Protein AF-A0A239WXR9-F1 (afdb_monomer_lite)

Foldseek 3Di:
DVVVQVVCVVVVHDDDDPDPDDPQDAQDPVQDQCDVQAHPPVSNVCSCVSHVCPPDDDCQVVCVVPHHDPDGQCDDPNDRDDPDD

Organism: Streptococcus acidominimus (NCBI:txid1326)

Secondary structure (DSSP, 8-state):
-HHHHHHHHHTT-----------PPPP-TTS-TT-TTTS-HHHHHHHHHHHT-TT---HHHHHTTT--------EETTEE-----

Structure (mmCIF, N/CA/C/O backbone):
data_AF-A0A239WXR9-F1
#
_entry.id   AF-A0A239WXR9-F1
#
loop_
_atom_site.group_PDB
_atom_site.id
_atom_site.type_symbol
_atom_site.label_atom_id
_atom_site.label_alt_id
_atom_site.label_comp_id
_atom_site.label_asym_id
_atom_site.label_entity_id
_atom_site.label_seq_id
_atom_site.pdbx_PDB_ins_code
_atom_site.Cartn_x
_atom_site.Cartn_y
_atom_site.Cartn_z
_atom_site.occupancy
_atom_site.B_iso_or_equiv
_atom_site.auth_seq_id
_atom_site.auth_comp_id
_atom_site.auth_asym_id
_atom_site.auth_atom_id
_atom_site.pdbx_PDB_model_num
ATOM 1 N N . MET A 1 1 ? -12.940 -7.885 27.146 1.00 63.72 1 MET A N 1
ATOM 2 C CA . MET A 1 1 ? -13.007 -6.443 26.819 1.00 63.72 1 MET A CA 1
ATOM 3 C C . MET A 1 1 ? -13.831 -6.185 25.555 1.00 63.72 1 MET A C 1
ATOM 5 O O . MET A 1 1 ? -14.871 -5.554 25.672 1.00 63.72 1 MET A O 1
ATOM 9 N N . VAL A 1 2 ? -13.472 -6.766 24.399 1.00 80.94 2 VAL A N 1
ATOM 10 C CA . VAL A 1 2 ? -14.214 -6.593 23.127 1.00 80.94 2 VAL A CA 1
ATOM 11 C C . VAL A 1 2 ? -15.673 -7.068 23.198 1.00 80.94 2 VAL A C 1
ATOM 13 O O . VAL A 1 2 ? -16.562 -6.321 22.814 1.00 80.94 2 VAL A O 1
ATOM 16 N N . ARG A 1 3 ? -15.959 -8.252 23.766 1.00 87.50 3 ARG A N 1
ATOM 17 C CA . ARG A 1 3 ? -17.346 -8.765 23.890 1.00 87.50 3 ARG A CA 1
ATOM 18 C C . ARG A 1 3 ? -18.290 -7.794 24.611 1.00 87.50 3 ARG A C 1
ATOM 20 O O . ARG A 1 3 ? -19.350 -7.481 24.089 1.00 87.50 3 ARG A O 1
ATOM 27 N N . LYS A 1 4 ? -17.857 -7.238 25.745 1.00 90.12 4 LYS A N 1
ATOM 28 C CA . LYS A 1 4 ? -18.637 -6.262 26.523 1.00 90.12 4 LYS A CA 1
ATOM 29 C C . LYS A 1 4 ? -18.829 -4.935 25.777 1.00 90.12 4 LYS A C 1
ATOM 31 O O . LYS A 1 4 ? -19.886 -4.326 25.880 1.00 90.12 4 LYS A O 1
ATOM 36 N N . ALA A 1 5 ? -17.829 -4.488 25.012 1.00 91.25 5 ALA A N 1
ATOM 37 C CA . ALA A 1 5 ? -17.972 -3.318 24.144 1.00 91.25 5 ALA A CA 1
ATOM 38 C C . ALA A 1 5 ? -18.984 -3.576 23.012 1.00 91.25 5 ALA A C 1
ATOM 40 O O . ALA A 1 5 ? -19.828 -2.730 22.740 1.00 91.25 5 ALA A O 1
ATOM 41 N N . VAL A 1 6 ? -18.970 -4.769 22.411 1.00 94.19 6 VAL A N 1
ATOM 42 C CA . VAL A 1 6 ? -19.957 -5.175 21.397 1.00 94.19 6 VAL A CA 1
ATOM 43 C C . VAL A 1 6 ? -21.369 -5.243 21.987 1.00 94.19 6 VAL A C 1
ATOM 45 O O . VAL A 1 6 ? -22.304 -4.734 21.379 1.00 94.19 6 VAL A O 1
ATOM 48 N N . GLU A 1 7 ? -21.538 -5.828 23.174 1.00 95.94 7 GLU A N 1
ATOM 49 C CA . GLU A 1 7 ? -22.823 -5.878 23.888 1.00 95.94 7 GLU A CA 1
ATOM 50 C C . GLU A 1 7 ? -23.351 -4.478 24.225 1.00 95.94 7 GLU A C 1
ATOM 52 O O . GLU A 1 7 ? -24.517 -4.184 23.981 1.00 95.94 7 GLU A O 1
ATOM 57 N N . ASN A 1 8 ? -22.490 -3.591 24.731 1.00 96.19 8 ASN A N 1
ATOM 58 C CA . ASN A 1 8 ? -22.852 -2.207 25.032 1.00 96.19 8 ASN A CA 1
ATOM 59 C C . ASN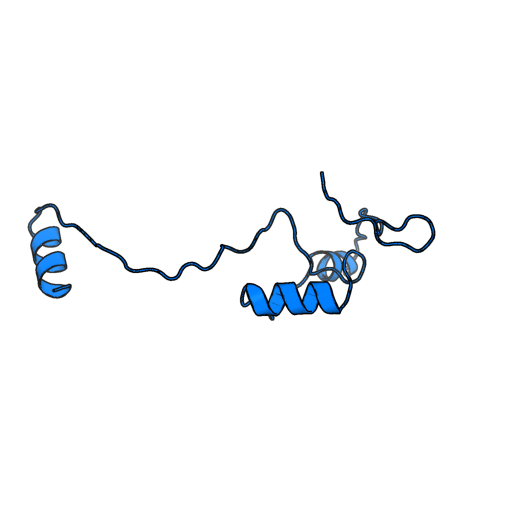 A 1 8 ? -23.249 -1.425 23.771 1.00 96.19 8 ASN A C 1
ATOM 61 O O . ASN A 1 8 ? -24.264 -0.734 23.806 1.00 96.19 8 ASN A O 1
ATOM 65 N N . ASN A 1 9 ? -22.512 -1.580 22.665 1.00 96.12 9 ASN A N 1
ATOM 66 C CA . ASN A 1 9 ? -22.868 -0.982 21.375 1.00 96.12 9 ASN A CA 1
ATOM 67 C C . ASN A 1 9 ? -24.247 -1.479 20.899 1.00 96.12 9 ASN A C 1
ATOM 69 O O . ASN A 1 9 ? -25.133 -0.681 20.607 1.00 96.12 9 ASN A O 1
ATOM 73 N N . LYS A 1 10 ? -24.484 -2.801 20.935 1.00 97.00 10 LYS A N 1
ATOM 74 C CA . LYS A 1 10 ? -25.792 -3.400 20.601 1.00 97.00 10 LYS A CA 1
ATOM 75 C C . LYS A 1 10 ? -26.928 -2.908 21.502 1.00 97.00 10 LYS A C 1
ATOM 77 O O . LYS A 1 10 ? -28.067 -2.843 21.058 1.00 97.00 10 LYS A O 1
ATOM 82 N N . ALA A 1 11 ? -26.625 -2.553 22.748 1.00 97.38 11 ALA A N 1
ATOM 83 C CA . ALA A 1 11 ? -27.567 -1.963 23.695 1.00 97.38 11 ALA A CA 1
ATOM 84 C C . ALA A 1 11 ? -27.732 -0.434 23.538 1.00 97.38 11 ALA A C 1
ATOM 86 O O . ALA A 1 11 ? -28.299 0.204 24.424 1.00 97.38 11 ALA A O 1
ATOM 87 N N . GLY A 1 12 ? -27.216 0.169 22.459 1.00 97.69 12 GLY A N 1
ATOM 88 C CA . GLY A 1 12 ? -27.325 1.604 22.176 1.00 97.69 12 GLY A CA 1
ATOM 89 C C . GLY A 1 12 ? -26.410 2.494 23.021 1.00 97.69 12 GLY A C 1
ATOM 90 O O . GLY A 1 12 ? -26.590 3.709 23.046 1.00 97.69 12 GLY A O 1
ATOM 91 N N . LYS A 1 13 ? -25.436 1.918 23.737 1.00 97.69 13 LYS A N 1
ATOM 92 C CA . LYS A 1 13 ? -24.469 2.679 24.537 1.00 97.69 13 LYS A CA 1
ATOM 93 C C . LYS A 1 13 ? -23.248 3.031 23.694 1.00 97.69 13 LYS A C 1
ATOM 95 O O . LYS A 1 13 ? -22.705 2.179 22.993 1.00 97.69 13 LYS A O 1
ATOM 100 N N . THR A 1 14 ? -22.760 4.259 23.841 1.00 96.50 14 THR A N 1
ATOM 101 C CA . THR A 1 14 ? -21.486 4.695 23.257 1.00 96.50 14 THR A CA 1
ATOM 102 C C . THR A 1 14 ? -20.325 3.866 23.800 1.00 96.50 14 THR A C 1
ATOM 104 O O . THR A 1 14 ? -20.268 3.549 24.991 1.00 96.50 14 THR A O 1
ATOM 107 N N . VAL A 1 15 ? -19.377 3.537 22.927 1.00 96.06 15 VAL A N 1
ATOM 108 C CA . VAL A 1 15 ? -18.168 2.781 23.264 1.00 96.06 15 VAL A CA 1
ATOM 109 C C . VAL A 1 15 ? -16.937 3.434 22.649 1.00 96.06 15 VAL A C 1
ATOM 111 O O . VAL A 1 15 ? -17.038 4.135 21.647 1.00 96.06 15 VAL A O 1
ATOM 114 N N . VAL A 1 16 ? -15.772 3.185 23.248 1.00 94.00 16 VAL A N 1
ATOM 115 C CA . VAL A 1 16 ? -14.471 3.646 22.749 1.00 94.00 16 VAL A CA 1
ATOM 116 C C . VAL A 1 16 ? -1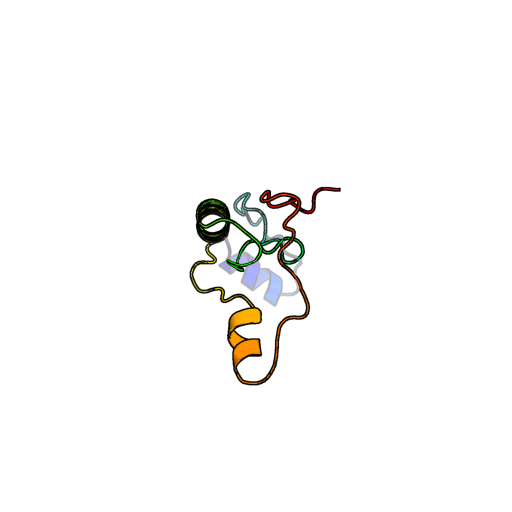3.635 2.431 22.370 1.00 94.00 16 VAL A C 1
ATOM 118 O O . VAL A 1 16 ? -13.544 1.473 23.142 1.00 94.00 16 VAL A O 1
ATOM 121 N N . ILE A 1 17 ? -13.024 2.479 21.188 1.00 92.69 17 ILE A N 1
ATOM 122 C CA . ILE A 1 17 ? -12.026 1.509 20.743 1.00 92.69 17 ILE A CA 1
ATOM 123 C C . ILE A 1 17 ? -10.683 2.231 20.715 1.00 92.69 17 ILE A C 1
ATOM 125 O O . ILE A 1 17 ? -10.452 3.086 19.867 1.00 92.69 17 ILE A O 1
ATOM 129 N N . ASP A 1 18 ? -9.811 1.884 21.655 1.00 94.12 18 ASP A N 1
ATOM 130 C CA . ASP A 1 18 ? -8.427 2.350 21.676 1.00 94.12 18 ASP A CA 1
ATOM 131 C C . ASP A 1 18 ? -7.560 1.364 20.884 1.00 94.12 18 ASP A C 1
ATOM 133 O O . ASP A 1 18 ? -7.025 0.392 21.426 1.00 94.12 18 ASP A O 1
ATOM 137 N N . ALA A 1 19 ? -7.517 1.554 19.565 1.00 92.75 19 ALA A N 1
ATOM 138 C CA . ALA A 1 19 ? -6.742 0.711 18.667 1.00 92.75 19 ALA A CA 1
ATOM 139 C C . ALA A 1 19 ? -5.254 1.089 18.734 1.00 92.75 19 ALA A C 1
ATOM 141 O O . ALA A 1 19 ? -4.852 2.167 18.299 1.00 92.75 19 ALA A O 1
ATOM 142 N N . LYS A 1 20 ? -4.424 0.182 19.256 1.00 95.44 20 LYS A N 1
ATOM 143 C CA . LYS A 1 20 ? -2.962 0.318 19.253 1.00 95.44 20 LYS A CA 1
ATOM 144 C C . LYS A 1 20 ? -2.410 -0.204 17.930 1.00 95.44 20 LYS A C 1
ATOM 146 O O . LYS A 1 20 ? -2.136 -1.393 17.801 1.00 95.44 20 LYS A O 1
ATOM 151 N N . ILE A 1 21 ? -2.341 0.683 16.943 1.00 96.19 21 ILE A N 1
ATOM 152 C CA . ILE A 1 21 ? -1.806 0.378 15.613 1.00 96.19 21 ILE A CA 1
ATOM 153 C C . ILE A 1 21 ? -0.282 0.534 15.579 1.00 96.19 21 ILE A C 1
ATOM 155 O O . ILE A 1 21 ? 0.306 1.190 16.440 1.00 96.19 21 ILE A O 1
ATOM 159 N N . ILE A 1 22 ? 0.336 -0.073 14.571 1.00 95.62 22 ILE A N 1
ATOM 160 C CA . ILE A 1 22 ? 1.749 0.123 14.232 1.00 95.62 22 ILE A CA 1
ATOM 161 C C . ILE A 1 22 ? 1.973 1.504 13.594 1.00 95.62 22 ILE A C 1
ATOM 163 O O . ILE A 1 22 ? 1.021 2.186 13.213 1.00 95.62 22 ILE A O 1
ATOM 167 N N . HIS A 1 23 ? 3.234 1.928 13.496 1.00 95.38 23 HIS A N 1
ATOM 168 C CA . HIS A 1 23 ? 3.618 3.252 12.984 1.00 95.38 23 HIS A CA 1
ATOM 169 C C . HIS A 1 23 ? 3.922 3.270 11.482 1.00 95.38 23 HIS A C 1
ATOM 171 O O . HIS A 1 23 ? 4.519 4.228 10.984 1.00 95.38 23 HIS A O 1
ATOM 177 N N . ASP A 1 24 ? 3.524 2.225 10.766 1.00 96.12 24 ASP A N 1
ATOM 178 C CA . ASP A 1 24 ? 3.859 2.078 9.359 1.00 96.12 24 ASP A CA 1
ATOM 179 C C . ASP A 1 24 ? 3.134 3.129 8.522 1.00 96.12 24 ASP A C 1
ATOM 181 O O . ASP A 1 24 ? 1.943 3.412 8.692 1.00 96.12 24 ASP A O 1
ATOM 185 N N . ARG A 1 25 ? 3.892 3.755 7.619 1.00 92.75 25 ARG A N 1
ATOM 186 C CA . ARG A 1 25 ? 3.348 4.746 6.693 1.00 92.75 25 ARG A CA 1
ATOM 187 C C . ARG A 1 25 ? 2.528 4.005 5.628 1.00 92.75 25 ARG A C 1
ATOM 189 O O . ARG A 1 25 ? 3.059 3.067 5.040 1.00 92.75 25 ARG A O 1
ATOM 196 N N . PRO A 1 26 ? 1.301 4.455 5.307 1.00 94.94 26 PRO A N 1
ATOM 197 C CA . PRO A 1 26 ? 0.569 3.936 4.157 1.00 94.94 26 PRO A CA 1
ATOM 198 C C . PRO A 1 26 ? 1.358 4.081 2.849 1.00 94.94 26 PRO A C 1
ATOM 200 O O . PRO A 1 26 ? 2.155 5.013 2.699 1.00 94.94 26 PRO A O 1
ATOM 203 N N . PHE A 1 27 ? 1.098 3.186 1.896 1.00 94.19 27 PHE A N 1
ATOM 204 C CA . PHE A 1 27 ? 1.737 3.202 0.582 1.00 94.19 27 PHE A CA 1
ATOM 205 C C . PHE A 1 27 ? 1.499 4.546 -0.150 1.00 94.19 27 PHE A C 1
ATOM 207 O O . PHE A 1 27 ? 0.340 4.937 -0.328 1.00 94.19 27 PHE A O 1
ATOM 214 N N . PRO A 1 28 ? 2.558 5.258 -0.582 1.00 91.81 28 PRO A N 1
ATOM 215 C CA . PRO A 1 28 ? 2.445 6.560 -1.237 1.00 91.81 28 PRO A CA 1
ATOM 216 C C . PRO A 1 28 ? 2.162 6.414 -2.739 1.00 91.81 28 PRO A C 1
ATOM 218 O O . PRO A 1 28 ? 3.076 6.310 -3.556 1.00 91.81 28 PRO A O 1
ATOM 221 N N . VAL A 1 29 ? 0.886 6.428 -3.124 1.00 92.38 29 VAL A N 1
ATOM 222 C CA . VAL A 1 29 ? 0.456 6.297 -4.533 1.00 92.38 29 VAL A CA 1
ATOM 223 C C . VAL A 1 29 ? 0.886 7.472 -5.418 1.00 92.38 29 VAL A C 1
ATOM 225 O O . VAL A 1 29 ? 0.923 7.356 -6.639 1.00 92.38 29 VAL A O 1
ATOM 228 N N . GLU A 1 30 ? 1.228 8.605 -4.814 1.00 85.94 30 GLU A N 1
ATOM 229 C CA . GLU A 1 30 ? 1.761 9.782 -5.490 1.00 85.94 30 GLU A CA 1
ATOM 230 C C . GLU A 1 30 ? 3.230 9.616 -5.926 1.00 85.94 30 GLU A C 1
ATOM 232 O O . GLU A 1 30 ? 3.640 10.215 -6.919 1.00 85.94 30 GLU A O 1
ATOM 237 N N . ILE A 1 31 ? 4.010 8.771 -5.233 1.00 82.69 31 ILE A N 1
ATOM 238 C CA . ILE A 1 31 ? 5.429 8.487 -5.5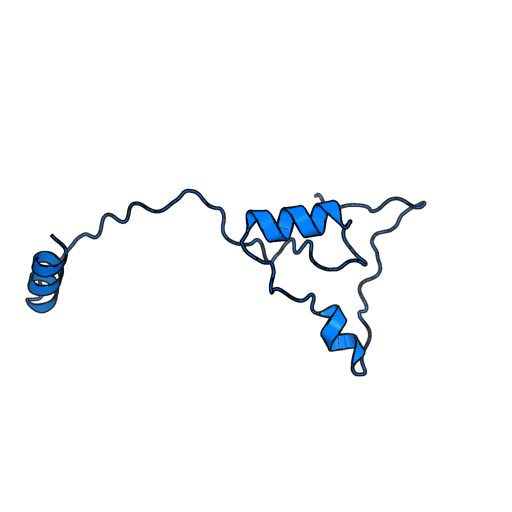18 1.00 82.69 31 ILE A CA 1
ATOM 239 C C . ILE A 1 31 ? 5.612 6.963 -5.615 1.00 82.69 31 ILE A C 1
ATOM 241 O O . ILE A 1 31 ? 6.123 6.302 -4.711 1.00 82.69 31 ILE A O 1
ATOM 245 N N . MET A 1 32 ? 5.162 6.389 -6.734 1.00 84.38 32 MET A N 1
ATOM 246 C CA . MET A 1 32 ? 5.239 4.948 -7.001 1.00 84.38 32 MET A CA 1
ATOM 247 C C . MET A 1 32 ? 6.572 4.551 -7.649 1.00 84.38 32 MET A C 1
ATOM 249 O O . MET A 1 32 ? 6.729 4.633 -8.868 1.00 84.38 32 MET A O 1
ATOM 253 N N . GLN A 1 33 ? 7.511 4.058 -6.844 1.00 91.31 33 GLN A N 1
ATOM 254 C CA . GLN A 1 33 ? 8.787 3.492 -7.303 1.00 91.31 33 GLN A CA 1
ATOM 255 C C . GLN A 1 33 ? 8.631 1.999 -7.633 1.00 91.31 33 GLN A C 1
ATOM 257 O O . GLN A 1 33 ? 9.088 1.136 -6.894 1.00 91.31 33 GLN A O 1
ATOM 262 N N . LEU A 1 34 ? 7.913 1.689 -8.716 1.00 93.31 34 LEU A N 1
ATOM 263 C CA . LEU A 1 34 ? 7.654 0.304 -9.152 1.00 93.31 34 LEU A CA 1
ATOM 264 C C . LEU A 1 34 ? 7.983 0.047 -10.629 1.00 93.31 34 LEU A C 1
ATOM 266 O O . LEU A 1 34 ? 8.072 -1.108 -11.033 1.00 93.31 34 LEU A O 1
ATOM 270 N N . ASP A 1 35 ? 8.103 1.101 -11.439 1.00 92.38 35 ASP A N 1
ATOM 271 C CA . ASP A 1 35 ? 8.340 1.016 -12.883 1.00 92.38 35 ASP A CA 1
ATOM 272 C C . ASP A 1 35 ? 9.858 1.026 -13.160 1.00 92.38 35 ASP A C 1
ATOM 274 O O . ASP A 1 35 ? 10.496 2.037 -12.851 1.00 92.38 35 ASP A O 1
ATOM 278 N N . PRO A 1 36 ? 10.444 -0.045 -13.737 1.00 90.44 36 PRO A N 1
ATOM 279 C CA . PRO A 1 36 ? 11.876 -0.114 -14.062 1.00 90.44 36 PRO A CA 1
ATOM 280 C C . PRO A 1 36 ? 12.366 0.974 -15.026 1.00 90.44 36 PRO A C 1
ATOM 282 O O . PRO A 1 36 ? 13.558 1.254 -15.075 1.00 90.44 36 PRO A O 1
ATOM 285 N N . GLU A 1 37 ? 11.461 1.612 -15.776 1.00 88.75 37 GLU A N 1
ATOM 286 C CA . GLU A 1 37 ? 11.789 2.756 -16.638 1.00 88.75 37 GLU A CA 1
ATOM 287 C C . GLU A 1 37 ? 11.930 4.075 -15.852 1.00 88.75 37 GLU A C 1
ATOM 289 O O . GLU A 1 37 ? 12.365 5.087 -16.402 1.00 88.75 37 GLU A O 1
ATOM 294 N N . LEU A 1 38 ? 11.511 4.106 -14.580 1.00 85.50 38 LEU A N 1
ATOM 295 C CA . LEU A 1 38 ? 11.421 5.322 -13.759 1.00 85.50 38 LEU A CA 1
ATOM 296 C C . LEU A 1 38 ? 12.194 5.247 -12.436 1.00 85.50 38 LEU A C 1
ATOM 298 O O . LEU A 1 38 ? 12.359 6.286 -11.797 1.00 85.50 38 LEU A O 1
ATOM 302 N N . ALA A 1 39 ? 12.620 4.059 -12.011 1.00 86.81 39 ALA A N 1
ATOM 303 C CA . ALA A 1 39 ? 13.295 3.820 -10.739 1.00 86.81 39 ALA A CA 1
ATOM 304 C C . ALA A 1 39 ? 14.348 2.715 -10.884 1.00 86.81 39 ALA A C 1
ATOM 306 O O . ALA A 1 39 ? 14.220 1.837 -11.741 1.00 86.81 39 ALA A O 1
ATOM 307 N N . THR A 1 40 ? 15.379 2.737 -10.038 1.00 89.81 40 THR A N 1
ATOM 308 C CA . THR A 1 40 ? 16.399 1.676 -10.036 1.00 89.81 40 THR A CA 1
ATOM 309 C C . THR A 1 40 ? 15.873 0.388 -9.404 1.00 89.81 40 THR A C 1
ATOM 311 O O . THR A 1 40 ? 14.875 0.383 -8.680 1.00 89.81 40 THR A O 1
ATOM 314 N N . GLU A 1 41 ? 16.562 -0.730 -9.640 1.00 92.69 41 GLU A N 1
ATOM 315 C CA . GLU A 1 41 ? 16.217 -2.014 -9.018 1.00 92.69 41 GLU A CA 1
ATOM 316 C C . GLU A 1 41 ? 16.252 -1.927 -7.482 1.00 92.69 41 GLU A C 1
ATOM 318 O O . GLU A 1 41 ? 15.370 -2.463 -6.809 1.00 92.69 41 GLU A O 1
ATOM 323 N N . GLU A 1 42 ? 17.219 -1.196 -6.918 1.00 93.69 42 GLU A N 1
ATOM 324 C CA . GLU A 1 42 ? 17.326 -0.966 -5.477 1.00 93.69 42 GLU A CA 1
ATOM 325 C C . GLU A 1 42 ? 16.161 -0.136 -4.933 1.00 93.69 42 GLU A C 1
ATOM 327 O O . GLU A 1 42 ? 15.630 -0.462 -3.871 1.00 93.69 42 GLU A O 1
ATOM 332 N N . GLU A 1 43 ? 15.740 0.910 -5.650 1.00 91.38 43 GLU A N 1
ATOM 333 C CA . GLU A 1 43 ? 14.591 1.738 -5.265 1.00 91.38 43 GLU A CA 1
ATOM 334 C C . GLU A 1 43 ? 13.288 0.936 -5.310 1.00 91.38 43 GLU A C 1
ATOM 336 O O . GLU A 1 43 ? 12.494 0.990 -4.369 1.00 91.38 43 GLU A O 1
ATOM 341 N N . ILE A 1 44 ? 13.094 0.132 -6.359 1.00 94.44 44 ILE A N 1
ATOM 342 C CA . ILE A 1 44 ? 11.923 -0.741 -6.499 1.00 94.44 44 ILE A CA 1
ATOM 343 C C . ILE A 1 44 ? 11.895 -1.776 -5.378 1.00 94.44 44 ILE A C 1
ATOM 345 O O . ILE A 1 44 ? 10.860 -1.971 -4.738 1.00 94.44 44 ILE A O 1
ATOM 349 N N . LYS A 1 45 ? 13.032 -2.420 -5.100 1.00 96.94 45 LYS A N 1
ATOM 350 C CA . LYS A 1 45 ? 13.147 -3.397 -4.019 1.00 96.94 45 LYS A CA 1
ATOM 351 C C . LYS A 1 45 ? 12.854 -2.763 -2.658 1.00 96.94 45 LYS A C 1
ATOM 353 O O . LYS A 1 45 ? 12.039 -3.296 -1.911 1.00 96.94 45 LYS A O 1
ATOM 358 N N . ALA A 1 46 ? 13.449 -1.606 -2.365 1.00 95.62 46 ALA A N 1
ATOM 359 C CA . ALA A 1 46 ? 13.211 -0.885 -1.117 1.00 95.62 46 ALA A CA 1
ATOM 360 C C . ALA A 1 46 ? 11.747 -0.436 -0.972 1.00 95.62 46 ALA A C 1
ATOM 362 O O . ALA A 1 46 ? 11.199 -0.473 0.130 1.00 95.62 46 ALA A O 1
ATOM 363 N N . CYS A 1 47 ? 11.097 -0.032 -2.070 1.00 94.81 47 CYS A N 1
ATOM 364 C CA . CYS A 1 47 ? 9.676 0.306 -2.087 1.00 94.81 47 CYS A CA 1
ATOM 365 C C . CYS A 1 47 ? 8.807 -0.919 -1.768 1.00 94.81 47 CYS A C 1
ATOM 367 O O . CYS A 1 47 ? 7.950 -0.844 -0.887 1.00 94.81 47 CYS A O 1
ATOM 369 N N . LYS A 1 48 ? 9.062 -2.052 -2.435 1.00 97.06 48 LYS A N 1
ATOM 370 C CA . LYS A 1 48 ? 8.327 -3.305 -2.219 1.00 97.06 48 LYS A CA 1
ATOM 371 C C . LYS A 1 48 ? 8.451 -3.800 -0.782 1.00 97.06 48 LYS A C 1
ATOM 373 O O . LYS A 1 48 ? 7.429 -3.983 -0.134 1.00 97.06 48 LYS A O 1
ATOM 378 N N . GLU A 1 49 ? 9.676 -3.897 -0.269 1.00 97.12 49 GLU A N 1
ATOM 379 C CA . GLU A 1 49 ? 9.944 -4.375 1.093 1.00 97.12 49 GLU A CA 1
ATOM 380 C C . GLU A 1 49 ? 9.344 -3.454 2.166 1.00 97.12 49 GLU A C 1
ATOM 382 O O . GLU A 1 49 ? 8.808 -3.927 3.164 1.00 97.12 49 GLU A O 1
ATOM 387 N N . ARG A 1 50 ? 9.416 -2.127 1.985 1.00 95.75 50 ARG A N 1
ATOM 388 C CA . ARG A 1 50 ? 8.922 -1.164 2.984 1.00 95.75 50 ARG A CA 1
ATOM 389 C C . ARG A 1 50 ? 7.405 -1.188 3.147 1.00 95.75 50 ARG A C 1
ATOM 391 O O . ARG A 1 50 ? 6.920 -0.849 4.224 1.00 95.75 50 ARG A O 1
ATOM 398 N N . TYR A 1 51 ? 6.678 -1.474 2.074 1.00 96.62 51 TYR A N 1
ATOM 399 C CA . TYR A 1 51 ? 5.226 -1.332 2.040 1.00 96.62 51 TYR A CA 1
ATOM 400 C C . TYR A 1 51 ? 4.490 -2.640 1.742 1.00 96.62 51 TYR A C 1
ATOM 402 O O . TYR A 1 51 ? 3.302 -2.583 1.425 1.00 96.62 51 TYR A O 1
ATOM 410 N N . GLU A 1 52 ? 5.176 -3.784 1.826 1.00 97.06 52 GLU A N 1
ATOM 411 C CA . GLU A 1 52 ? 4.596 -5.113 1.571 1.00 97.06 52 GLU A CA 1
ATOM 412 C C . GLU A 1 52 ? 3.903 -5.163 0.192 1.00 97.06 52 GLU A C 1
ATOM 414 O O . GLU A 1 52 ? 2.749 -5.567 0.038 1.00 97.06 52 GLU A O 1
ATOM 419 N N . ALA A 1 53 ? 4.595 -4.623 -0.817 1.00 96.81 53 ALA A N 1
ATOM 420 C CA . ALA A 1 53 ? 4.063 -4.341 -2.149 1.00 96.81 53 ALA A CA 1
ATOM 421 C C . ALA A 1 53 ? 4.646 -5.262 -3.238 1.00 96.81 53 ALA A C 1
ATOM 423 O O . ALA A 1 53 ? 4.720 -4.885 -4.411 1.00 96.81 53 ALA A O 1
ATOM 424 N N . GLU A 1 54 ? 5.076 -6.470 -2.872 1.00 97.12 54 GLU A N 1
ATOM 425 C CA . GLU A 1 54 ? 5.753 -7.425 -3.756 1.00 97.12 54 GLU A CA 1
ATOM 426 C C . GLU A 1 54 ? 4.935 -7.742 -5.013 1.00 97.12 54 GLU A C 1
ATOM 428 O O . GLU A 1 54 ? 5.493 -7.770 -6.119 1.00 97.12 54 GLU A O 1
ATOM 433 N N . ASP A 1 55 ? 3.620 -7.882 -4.837 1.00 97.50 55 ASP A N 1
ATOM 434 C CA . ASP A 1 55 ? 2.653 -8.244 -5.875 1.00 97.50 55 ASP A CA 1
ATOM 435 C C . ASP A 1 55 ? 2.139 -7.043 -6.689 1.00 97.50 55 ASP A C 1
ATOM 437 O O . ASP A 1 55 ? 1.376 -7.223 -7.641 1.00 97.50 55 ASP A O 1
ATOM 441 N N . LEU A 1 56 ? 2.535 -5.806 -6.355 1.00 96.75 56 LEU A N 1
ATOM 442 C CA . LEU A 1 56 ? 2.142 -4.644 -7.151 1.00 96.75 56 LEU A CA 1
ATOM 443 C C . LEU A 1 56 ? 2.875 -4.628 -8.497 1.00 96.75 56 LEU A C 1
ATOM 445 O O . LEU A 1 56 ? 4.100 -4.761 -8.582 1.00 96.75 56 LEU A O 1
ATOM 449 N N . ILE A 1 57 ? 2.093 -4.409 -9.556 1.00 95.06 57 ILE A N 1
ATOM 450 C CA . ILE A 1 57 ? 2.543 -4.375 -10.948 1.00 95.06 57 ILE A CA 1
ATOM 451 C C . ILE A 1 57 ? 2.407 -2.934 -11.472 1.00 95.06 57 ILE A C 1
ATOM 453 O O . ILE A 1 57 ? 1.323 -2.351 -11.355 1.00 95.06 57 ILE A O 1
ATOM 457 N N . PRO A 1 58 ? 3.462 -2.328 -12.053 1.00 93.88 58 PRO A N 1
ATOM 458 C CA . PRO A 1 58 ? 3.373 -0.989 -12.627 1.00 93.88 58 PRO A CA 1
ATOM 459 C C . PRO A 1 58 ? 2.444 -0.975 -13.848 1.00 93.88 58 PRO A C 1
ATOM 461 O O . PRO A 1 58 ? 2.482 -1.875 -14.686 1.00 93.88 58 PRO A O 1
ATOM 464 N N . ILE A 1 59 ? 1.643 0.088 -13.993 1.00 93.44 59 ILE A N 1
ATOM 465 C CA . ILE A 1 59 ? 0.621 0.194 -15.053 1.00 93.44 59 ILE A CA 1
ATOM 466 C C . ILE A 1 59 ? 1.181 0.015 -16.473 1.00 93.44 59 ILE A C 1
ATOM 468 O O . ILE A 1 59 ? 0.473 -0.478 -17.347 1.00 93.44 59 ILE A O 1
ATOM 472 N N . A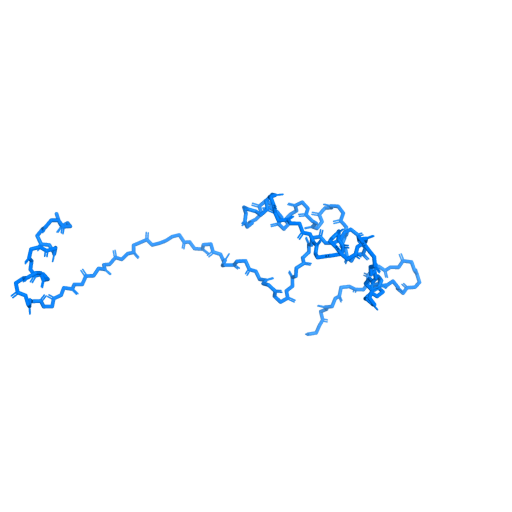RG A 1 60 ? 2.454 0.376 -16.698 1.00 92.75 60 ARG A N 1
ATOM 473 C CA . ARG A 1 60 ? 3.152 0.217 -17.983 1.00 92.75 60 ARG A CA 1
ATOM 474 C C . ARG A 1 60 ? 3.038 -1.206 -18.529 1.00 92.75 60 ARG A C 1
ATOM 476 O O . ARG A 1 60 ? 2.756 -1.346 -19.712 1.00 92.75 60 ARG A O 1
ATOM 483 N N . VAL A 1 61 ? 3.150 -2.219 -17.667 1.00 93.94 61 VAL A N 1
ATOM 484 C CA . VAL A 1 61 ? 3.044 -3.638 -18.049 1.00 93.94 61 VAL A CA 1
ATOM 485 C C . VAL A 1 61 ? 1.710 -3.928 -18.739 1.00 93.94 61 VAL A C 1
ATOM 487 O O . VAL A 1 61 ? 1.677 -4.618 -19.749 1.00 93.94 61 VAL A O 1
ATOM 490 N N . PHE A 1 62 ? 0.611 -3.350 -18.250 1.00 95.69 62 PHE A N 1
ATOM 491 C CA . PHE A 1 62 ? -0.713 -3.531 -18.855 1.00 95.69 62 PHE A CA 1
ATOM 492 C C . PHE A 1 62 ? -0.918 -2.671 -20.107 1.00 95.69 62 PHE A C 1
ATOM 494 O O . PHE A 1 62 ? -1.687 -3.034 -20.991 1.00 95.69 62 PHE A O 1
ATOM 501 N N . LEU A 1 63 ? -0.242 -1.521 -20.208 1.00 94.88 63 LEU A N 1
ATOM 502 C CA . LEU A 1 63 ? -0.323 -0.687 -21.408 1.00 94.88 63 LEU A CA 1
ATOM 503 C C . LEU A 1 63 ? 0.302 -1.383 -22.618 1.00 94.88 63 LEU A C 1
ATOM 505 O O . LEU A 1 63 ? -0.180 -1.185 -23.725 1.00 94.88 63 LEU A O 1
ATOM 509 N N . GLU A 1 64 ? 1.320 -2.219 -22.430 1.00 89.88 64 GLU A N 1
ATOM 510 C CA . GLU A 1 64 ? 2.025 -2.901 -23.523 1.00 89.88 64 GLU A CA 1
ATOM 511 C C . GLU A 1 64 ? 1.149 -3.882 -24.334 1.00 89.88 64 GLU A C 1
ATOM 513 O O . GLU A 1 64 ? 1.540 -4.288 -25.428 1.00 89.88 64 GLU A O 1
ATOM 518 N N . GLU A 1 65 ? -0.083 -4.170 -23.897 1.00 90.56 65 GLU A N 1
ATOM 519 C CA . GLU A 1 65 ? -1.080 -4.985 -24.617 1.00 90.56 65 GLU A CA 1
ATOM 520 C C . GLU A 1 65 ? -1.726 -4.291 -25.841 1.00 90.56 65 GLU A C 1
ATOM 522 O O . GLU A 1 65 ? -2.657 -4.815 -26.452 1.00 90.56 65 GLU A O 1
ATOM 527 N N . GLY A 1 66 ? -1.248 -3.108 -26.233 1.00 92.69 66 GLY A N 1
ATOM 528 C CA . GLY A 1 66 ? -1.753 -2.379 -27.406 1.00 92.69 66 GLY A CA 1
ATOM 529 C C . GLY A 1 66 ? -1.667 -0.859 -27.298 1.00 92.69 66 GLY A C 1
ATOM 530 O O . GLY A 1 66 ? -1.997 -0.146 -28.245 1.00 92.69 66 GLY A O 1
ATOM 531 N N . LEU A 1 67 ? -1.207 -0.358 -26.156 1.00 95.56 67 LEU A N 1
ATOM 532 C CA . LEU A 1 67 ? -0.929 1.041 -25.877 1.00 95.56 67 LEU A CA 1
ATOM 533 C C . LEU A 1 67 ? 0.566 1.227 -25.575 1.00 95.56 67 LEU A C 1
ATOM 535 O O . LEU A 1 67 ? 1.367 0.293 -25.576 1.00 95.56 67 LEU A O 1
ATOM 539 N N . ARG A 1 68 ? 0.968 2.480 -25.359 1.00 90.06 68 ARG A N 1
ATOM 540 C CA . ARG A 1 68 ? 2.314 2.827 -24.896 1.00 90.06 68 ARG A CA 1
ATOM 541 C C . ARG A 1 68 ? 2.214 3.898 -23.828 1.00 90.06 68 ARG A C 1
ATOM 543 O O . ARG A 1 68 ? 1.417 4.829 -23.958 1.00 90.06 68 ARG A O 1
ATOM 550 N N . SER A 1 69 ? 3.034 3.769 -22.790 1.00 89.31 69 SER A N 1
ATOM 551 C CA . SER A 1 69 ? 3.205 4.839 -21.811 1.00 89.31 69 SER A CA 1
ATOM 552 C C . SER A 1 69 ? 3.747 6.084 -22.512 1.00 89.31 69 SER A C 1
ATOM 554 O O . SER A 1 69 ? 4.713 6.003 -23.267 1.00 89.31 69 SER A O 1
ATOM 556 N N . GLN A 1 70 ? 3.130 7.234 -22.250 1.00 88.38 70 GLN A N 1
ATOM 557 C CA . GLN A 1 70 ? 3.641 8.536 -22.692 1.00 88.38 70 GLN A CA 1
ATOM 558 C C . GLN A 1 70 ? 4.666 9.114 -21.709 1.00 88.38 70 GLN A C 1
ATOM 560 O O . GLN A 1 70 ? 5.247 10.164 -21.965 1.00 88.38 70 GLN A O 1
ATOM 565 N N . ARG A 1 71 ? 4.866 8.457 -20.560 1.00 80.12 71 ARG A N 1
ATOM 566 C CA . ARG A 1 71 ? 5.815 8.900 -19.546 1.00 80.12 71 ARG A CA 1
ATOM 567 C C . ARG A 1 71 ? 7.205 8.404 -19.917 1.00 80.12 71 ARG A C 1
ATOM 569 O O . ARG A 1 71 ? 7.483 7.202 -19.836 1.00 80.12 71 ARG A O 1
ATOM 576 N N . GLU A 1 72 ? 8.043 9.345 -20.321 1.00 68.69 72 GLU A N 1
ATOM 577 C CA . GLU A 1 72 ? 9.454 9.108 -20.594 1.00 68.69 72 GLU A CA 1
ATOM 578 C C . GLU A 1 72 ? 10.229 8.887 -19.282 1.00 68.69 72 GLU A C 1
ATOM 580 O O . GLU A 1 72 ? 9.858 9.462 -18.247 1.00 68.69 72 GLU A O 1
ATOM 585 N N . PRO A 1 73 ? 11.293 8.062 -19.309 1.00 64.31 73 PRO A N 1
ATOM 586 C CA . PRO A 1 73 ? 12.284 8.014 -18.245 1.00 64.31 73 PRO A CA 1
ATOM 587 C C . PRO A 1 73 ? 12.771 9.426 -17.941 1.00 64.31 73 PRO A C 1
ATOM 589 O O . PRO A 1 73 ? 13.119 10.182 -18.849 1.00 64.31 73 PRO A O 1
ATOM 592 N N . LEU A 1 74 ? 12.812 9.797 -16.665 1.00 57.94 74 LEU A N 1
ATOM 593 C CA . LEU A 1 74 ? 13.380 11.071 -16.242 1.00 57.94 74 LEU A CA 1
ATOM 594 C C . LEU A 1 74 ? 14.910 10.954 -16.313 1.00 57.94 74 LEU A C 1
ATOM 596 O O . LEU A 1 74 ? 15.580 10.881 -15.294 1.00 57.94 74 LEU A O 1
ATOM 600 N N . VAL A 1 75 ? 15.462 10.853 -17.521 1.00 55.81 75 VAL A N 1
ATOM 601 C CA . VAL A 1 75 ? 16.899 10.718 -17.771 1.00 55.81 75 VAL A CA 1
ATOM 602 C C . VAL A 1 75 ? 17.412 12.042 -18.315 1.00 55.81 75 VAL A C 1
ATOM 604 O O . VAL A 1 75 ? 17.028 12.473 -19.401 1.00 55.81 75 VAL A O 1
ATOM 607 N N . LYS A 1 76 ? 18.315 12.684 -17.572 1.00 49.19 76 LYS A N 1
ATOM 608 C CA . LYS A 1 76 ? 19.103 13.823 -18.051 1.00 49.19 76 LYS A CA 1
ATOM 609 C C . LYS A 1 76 ? 20.580 13.457 -17.973 1.00 49.19 76 LYS A C 1
ATOM 611 O O . LYS A 1 76 ? 21.067 13.120 -16.901 1.00 49.19 76 LYS A O 1
ATOM 616 N N . ASP A 1 77 ? 21.277 13.487 -19.108 1.00 52.91 77 ASP A N 1
ATOM 617 C CA . ASP A 1 77 ? 22.719 13.201 -19.203 1.00 52.91 77 ASP A CA 1
ATOM 618 C C . ASP A 1 77 ? 23.135 11.847 -18.586 1.00 52.91 77 ASP A C 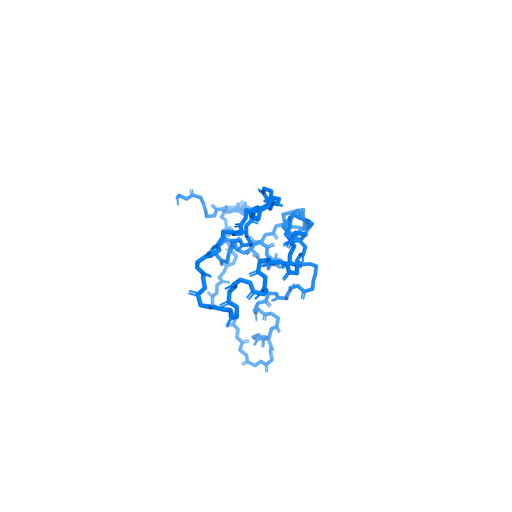1
ATOM 620 O O . ASP A 1 77 ? 24.194 11.716 -17.976 1.00 52.91 77 ASP A O 1
ATOM 624 N N . GLY A 1 78 ? 22.285 10.822 -18.730 1.00 54.72 78 GLY A N 1
ATOM 625 C CA . GLY A 1 78 ? 22.526 9.484 -18.173 1.00 54.72 78 GLY A CA 1
ATOM 626 C C . GLY A 1 78 ? 22.230 9.350 -16.675 1.00 54.72 78 GLY A C 1
ATOM 627 O O . GLY A 1 78 ? 22.530 8.311 -16.092 1.00 54.72 78 GLY A O 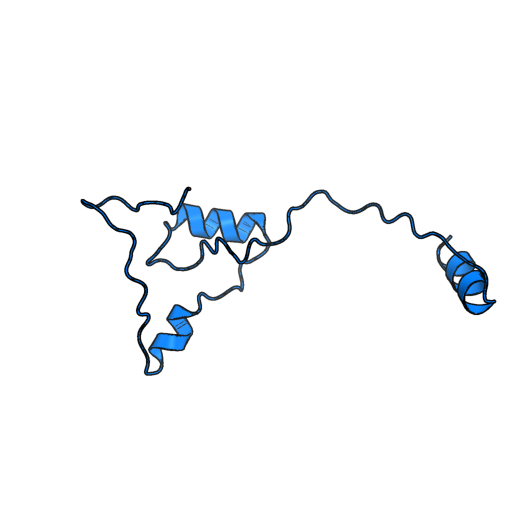1
ATOM 628 N N . VAL A 1 79 ? 21.630 10.372 -16.056 1.00 53.00 79 VAL A N 1
ATOM 629 C CA . VAL A 1 79 ? 21.242 10.385 -14.641 1.00 53.00 79 VAL A CA 1
ATOM 630 C C . VAL A 1 79 ? 19.721 10.404 -14.517 1.00 53.00 79 VAL A C 1
ATOM 632 O O . VAL A 1 79 ? 19.055 11.248 -15.123 1.00 53.00 79 VAL A O 1
ATOM 635 N N . TYR A 1 80 ? 19.176 9.494 -13.705 1.00 55.16 80 TYR A N 1
ATOM 636 C CA . TYR A 1 80 ? 17.775 9.537 -13.299 1.00 55.16 80 TYR A CA 1
ATOM 637 C C . TYR A 1 80 ? 17.549 10.744 -12.382 1.00 55.16 80 TYR A C 1
ATOM 639 O O . TYR A 1 80 ? 18.103 10.825 -11.286 1.00 55.16 80 TYR A O 1
ATOM 647 N N . ILE A 1 81 ? 16.751 11.706 -12.834 1.00 54.12 81 ILE A N 1
ATOM 648 C CA . ILE A 1 81 ? 16.294 12.826 -12.009 1.00 54.12 81 ILE A CA 1
ATOM 649 C C . ILE A 1 81 ? 15.059 12.367 -11.230 1.00 54.12 81 ILE A C 1
ATOM 651 O O . ILE A 1 81 ? 13.959 12.275 -11.775 1.00 54.12 81 ILE A O 1
ATOM 655 N N . ALA A 1 82 ? 15.245 12.077 -9.939 1.00 52.47 82 ALA A N 1
ATOM 656 C CA . ALA A 1 82 ? 14.139 11.912 -9.003 1.00 52.47 82 ALA A CA 1
ATOM 657 C C . ALA A 1 82 ? 13.246 13.165 -9.050 1.00 52.47 82 ALA A C 1
ATOM 659 O O . ALA A 1 82 ? 13.753 14.288 -9.004 1.00 52.47 82 ALA A O 1
ATOM 660 N N . GLN A 1 83 ? 11.923 12.988 -9.135 1.00 48.41 83 GLN A N 1
ATOM 661 C CA . GLN A 1 83 ? 10.986 14.097 -8.936 1.00 48.41 83 GLN A CA 1
ATOM 662 C C . GLN A 1 83 ? 10.977 14.450 -7.449 1.00 48.41 83 GLN A C 1
ATOM 664 O O . GLN A 1 83 ? 10.163 13.930 -6.696 1.00 48.41 83 GLN A O 1
ATOM 669 N N . ASN A 1 84 ? 11.919 15.288 -7.029 1.00 38.47 84 ASN A N 1
ATOM 670 C CA . ASN A 1 84 ? 11.897 15.935 -5.728 1.00 38.47 84 ASN A CA 1
ATOM 671 C C . ASN A 1 84 ? 11.865 17.450 -5.949 1.00 38.47 84 ASN A C 1
ATOM 673 O O . ASN A 1 84 ? 12.917 18.074 -6.079 1.00 38.47 84 ASN A O 1
ATOM 677 N N . GLU A 1 85 ? 10.657 18.008 -5.974 1.00 33.34 85 GLU A N 1
ATOM 678 C CA . GLU A 1 85 ? 10.339 19.302 -5.355 1.00 33.34 85 GLU A CA 1
ATOM 679 C C . GLU A 1 85 ? 9.077 19.134 -4.505 1.00 33.34 85 GLU A C 1
ATOM 681 O O . GLU A 1 85 ? 8.096 18.545 -5.017 1.00 33.34 85 GLU A O 1
#

Sequence (85 aa):
MVRKAVENNKAGKTVVIDAKIIHDRPFPVEIMQLDPELATEEEIKACKERYEAEDLIPIRVFLEEGLRSQREPLVKDGVYIAQNE

Radius of gyration: 21.48 Å; chains: 1; bounding box: 50×28×54 Å

pLDDT: mean 86.05, std 15.95, range [33.34, 97.69]